Protein AF-A0A5M3Z2L0-F1 (afdb_monomer_lite)

Structure (mmCIF, N/CA/C/O backbone):
data_AF-A0A5M3Z2L0-F1
#
_entry.id   AF-A0A5M3Z2L0-F1
#
loop_
_atom_site.group_PDB
_atom_site.id
_atom_site.type_symbol
_atom_site.label_atom_id
_atom_site.label_alt_id
_atom_site.label_comp_id
_atom_site.label_asym_id
_atom_site.label_entity_id
_atom_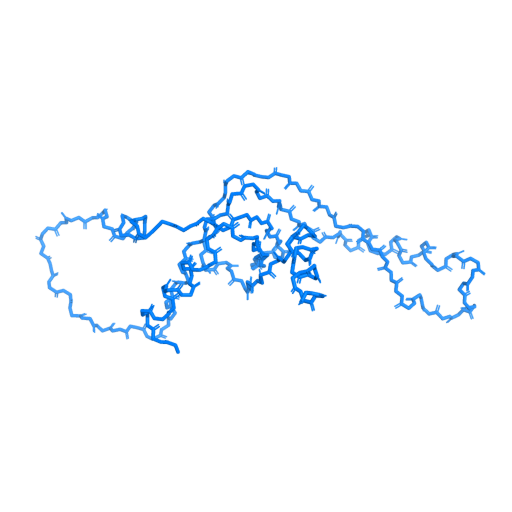site.label_seq_id
_atom_site.pdbx_PDB_ins_code
_atom_site.Cartn_x
_atom_site.Cartn_y
_atom_site.Cartn_z
_atom_site.occupancy
_atom_site.B_iso_or_equiv
_atom_site.auth_seq_id
_atom_site.auth_comp_id
_atom_site.auth_asym_id
_atom_site.auth_atom_id
_atom_site.pdbx_PDB_model_num
ATOM 1 N N . MET A 1 1 ? 3.404 -13.044 19.589 1.00 58.25 1 MET A N 1
ATOM 2 C CA . MET A 1 1 ? 2.678 -11.784 19.857 1.00 58.25 1 MET A CA 1
ATOM 3 C C . MET A 1 1 ? 1.257 -12.155 20.236 1.00 58.25 1 MET A C 1
ATOM 5 O O . MET A 1 1 ? 0.653 -12.922 19.496 1.00 58.25 1 MET A O 1
ATOM 9 N N . ASN A 1 2 ? 0.759 -11.728 21.397 1.00 80.00 2 ASN A N 1
ATOM 10 C CA . ASN A 1 2 ? -0.641 -11.993 21.754 1.00 80.00 2 ASN A CA 1
ATOM 11 C C . ASN A 1 2 ? -1.579 -10.997 21.039 1.00 80.00 2 ASN A C 1
ATOM 13 O O . ASN A 1 2 ? -1.118 -9.999 20.482 1.00 80.00 2 ASN A O 1
ATOM 17 N N . GLU A 1 3 ? -2.886 -11.270 21.022 1.00 71.88 3 GLU A N 1
ATOM 18 C CA . GLU A 1 3 ? -3.847 -10.456 20.261 1.00 71.88 3 GLU A CA 1
ATOM 19 C C . GLU A 1 3 ? -3.845 -8.982 20.695 1.00 71.88 3 GLU A C 1
ATOM 21 O O . GLU A 1 3 ? -3.840 -8.091 19.850 1.00 71.88 3 GLU A O 1
ATOM 26 N N . ASN A 1 4 ? -3.771 -8.712 21.999 1.00 75.56 4 ASN A N 1
ATOM 27 C CA . ASN A 1 4 ? -3.784 -7.347 22.526 1.00 75.56 4 ASN A CA 1
ATOM 28 C C . ASN A 1 4 ? -2.536 -6.554 22.115 1.00 75.56 4 ASN A C 1
ATOM 30 O O . ASN A 1 4 ? -2.653 -5.401 21.707 1.00 75.56 4 ASN A O 1
ATOM 34 N N . GLN A 1 5 ? -1.359 -7.182 22.154 1.00 79.88 5 GLN A N 1
ATOM 35 C CA . GLN A 1 5 ? -0.118 -6.586 21.656 1.00 79.88 5 GLN A CA 1
ATOM 36 C C . GLN A 1 5 ? -0.197 -6.322 20.150 1.00 79.88 5 GLN A C 1
ATOM 38 O O . GLN A 1 5 ? 0.231 -5.266 19.693 1.00 79.88 5 GLN A O 1
ATOM 43 N N . ALA A 1 6 ? -0.768 -7.249 19.376 1.00 73.12 6 ALA A N 1
ATOM 44 C CA . ALA A 1 6 ? -0.937 -7.073 17.936 1.00 73.12 6 ALA A CA 1
ATOM 45 C C . ALA A 1 6 ? -1.891 -5.913 17.610 1.00 73.12 6 ALA A C 1
ATOM 47 O O . ALA A 1 6 ? -1.621 -5.133 16.701 1.00 73.12 6 ALA A O 1
ATOM 48 N N . VAL A 1 7 ? -2.978 -5.756 18.371 1.00 78.38 7 VAL A N 1
ATOM 49 C CA . VAL A 1 7 ? -3.908 -4.626 18.220 1.00 78.38 7 VAL A CA 1
ATOM 50 C C . VAL A 1 7 ? -3.222 -3.303 18.545 1.00 78.38 7 VAL A C 1
ATOM 52 O O . VAL A 1 7 ? -3.321 -2.382 17.743 1.00 78.38 7 VAL A O 1
ATOM 55 N N . GLN A 1 8 ? -2.492 -3.216 19.659 1.00 82.25 8 GLN A N 1
ATOM 56 C CA . GLN A 1 8 ? -1.745 -2.005 20.025 1.00 82.25 8 GLN A CA 1
ATOM 57 C C . GLN A 1 8 ? -0.690 -1.640 18.976 1.00 82.25 8 GLN A C 1
ATOM 59 O O . GLN A 1 8 ? -0.517 -0.471 18.641 1.00 82.25 8 GLN A O 1
ATOM 64 N N . TYR A 1 9 ? -0.009 -2.644 18.426 1.00 84.44 9 TYR A N 1
ATOM 65 C CA . TYR A 1 9 ? 0.950 -2.436 17.349 1.00 84.44 9 TYR A CA 1
ATOM 66 C C . TYR A 1 9 ? 0.276 -1.930 16.071 1.00 84.44 9 TYR A C 1
ATOM 68 O O . TYR A 1 9 ? 0.745 -0.977 15.470 1.00 84.44 9 TYR A O 1
ATOM 76 N N . LEU A 1 10 ? -0.859 -2.501 15.665 1.00 80.62 10 LEU A N 1
ATOM 77 C CA . LEU A 1 10 ? -1.599 -1.986 14.510 1.00 80.62 10 LEU A CA 1
ATOM 78 C C . LEU A 1 10 ? -2.127 -0.566 14.761 1.00 80.62 10 LEU A C 1
ATOM 80 O O . LEU A 1 10 ? -2.087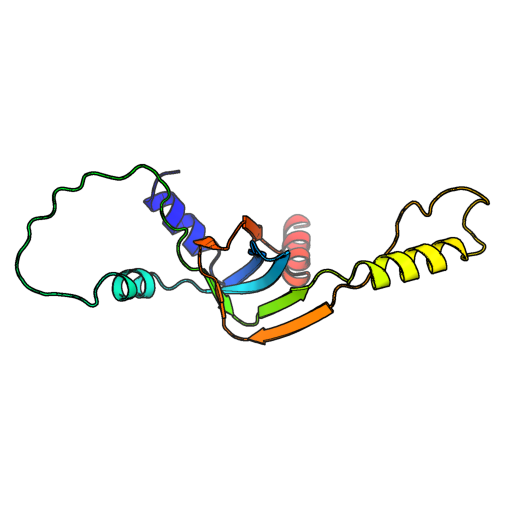 0.266 13.861 1.00 80.62 10 LEU A O 1
ATOM 84 N N . GLU A 1 11 ? -2.585 -0.261 15.976 1.00 82.88 11 GLU A N 1
ATOM 85 C CA . GLU A 1 11 ? -3.016 1.088 16.356 1.00 82.88 11 GLU A CA 1
ATOM 86 C C . GLU A 1 11 ? -1.867 2.109 16.243 1.00 82.88 11 GLU A C 1
ATOM 88 O O . GLU A 1 11 ? -2.105 3.226 15.785 1.00 82.88 11 GLU A O 1
ATOM 93 N N . SER A 1 12 ? -0.619 1.728 16.551 1.00 86.25 12 SER A N 1
ATOM 94 C CA . SER A 1 12 ? 0.542 2.623 16.404 1.00 86.25 12 SER A CA 1
ATOM 95 C C . SER A 1 12 ? 0.928 2.912 14.949 1.00 86.25 12 SER A C 1
ATOM 97 O O . SER A 1 12 ? 1.603 3.905 14.674 1.00 86.25 12 SER A O 1
ATOM 99 N N . LEU A 1 13 ? 0.475 2.080 14.006 1.00 87.69 13 LEU A N 1
ATOM 100 C CA . LEU A 1 13 ? 0.694 2.278 12.574 1.00 87.69 13 LEU A CA 1
ATOM 101 C C . LEU A 1 13 ? -0.359 3.191 11.929 1.00 87.69 13 LEU A C 1
ATOM 103 O O . LEU A 1 13 ? -0.232 3.522 10.751 1.00 87.69 13 LEU A O 1
ATOM 107 N N . ILE A 1 14 ? -1.418 3.590 12.644 1.00 88.44 14 ILE A N 1
ATOM 108 C CA . ILE A 1 14 ? -2.477 4.439 12.076 1.00 88.44 14 ILE A CA 1
ATOM 109 C C . ILE A 1 14 ? -1.887 5.772 11.607 1.00 88.44 14 ILE A C 1
ATOM 111 O O . ILE A 1 14 ? -1.137 6.431 12.320 1.00 88.44 14 ILE A O 1
ATOM 115 N N . GLY A 1 15 ? -2.248 6.177 10.388 1.00 86.56 15 GLY A N 1
ATOM 116 C CA . GLY A 1 15 ? -1.747 7.395 9.754 1.00 86.56 15 GLY A CA 1
ATOM 117 C C . GLY A 1 15 ? -0.371 7.247 9.103 1.00 86.56 15 GLY A C 1
ATOM 118 O O . GLY A 1 15 ? -0.009 8.111 8.307 1.00 86.56 15 GLY A O 1
ATOM 119 N N . GLN A 1 16 ? 0.357 6.158 9.369 1.00 90.19 16 GLN A N 1
ATOM 120 C CA . GLN A 1 16 ? 1.620 5.865 8.697 1.00 90.19 16 GLN A CA 1
ATOM 121 C C . GLN A 1 16 ? 1.395 5.390 7.266 1.00 90.19 16 GLN A C 1
ATOM 123 O O . GLN A 1 16 ? 0.350 4.821 6.946 1.00 90.19 16 GLN A O 1
ATOM 128 N N . THR A 1 17 ? 2.390 5.586 6.406 1.00 92.88 17 THR A N 1
ATOM 129 C CA . THR A 1 17 ? 2.347 5.050 5.043 1.00 92.88 17 THR A CA 1
ATOM 130 C C . THR A 1 17 ? 2.755 3.585 5.078 1.00 92.88 17 THR A C 1
ATOM 132 O O . THR A 1 17 ? 3.812 3.237 5.597 1.00 92.88 17 THR A O 1
ATOM 135 N N . LEU A 1 18 ? 1.910 2.710 4.541 1.00 93.31 18 LEU A N 1
ATOM 136 C CA . LEU A 1 18 ? 2.220 1.295 4.380 1.00 93.31 18 LEU A CA 1
ATOM 137 C C . LEU A 1 18 ? 2.356 0.953 2.907 1.00 93.31 18 LEU A C 1
ATOM 139 O O . LEU A 1 18 ? 1.581 1.425 2.074 1.00 93.31 18 LEU A O 1
ATOM 143 N N . ARG A 1 19 ? 3.296 0.054 2.633 1.00 94.75 19 ARG A N 1
ATOM 144 C CA . ARG A 1 19 ? 3.489 -0.619 1.358 1.00 94.75 19 ARG A CA 1
ATOM 145 C C . ARG A 1 19 ? 2.991 -2.053 1.479 1.00 94.75 19 ARG A C 1
ATOM 147 O O . ARG A 1 19 ? 3.524 -2.857 2.241 1.00 94.75 19 ARG A O 1
ATOM 154 N N . ILE A 1 20 ? 1.946 -2.373 0.730 1.00 93.38 20 ILE A N 1
ATOM 155 C CA . ILE A 1 20 ? 1.276 -3.672 0.749 1.00 93.38 20 ILE A CA 1
ATOM 156 C C . ILE A 1 20 ? 1.547 -4.386 -0.566 1.00 93.38 20 ILE A C 1
ATOM 158 O O . ILE A 1 20 ? 1.230 -3.857 -1.628 1.00 93.38 20 ILE A O 1
ATOM 162 N N . HIS A 1 21 ? 2.081 -5.601 -0.497 1.00 93.56 21 HIS A N 1
ATOM 163 C CA . HIS A 1 21 ? 2.185 -6.484 -1.653 1.00 93.56 21 HIS A CA 1
ATOM 164 C C . HIS A 1 21 ? 0.970 -7.405 -1.696 1.00 93.56 21 HIS A C 1
ATOM 166 O O . HIS A 1 21 ? 0.604 -8.016 -0.685 1.00 93.56 21 HIS A O 1
ATOM 172 N N . ALA A 1 22 ? 0.351 -7.495 -2.869 1.00 92.69 22 ALA A N 1
ATOM 173 C CA . ALA A 1 22 ? -0.779 -8.369 -3.122 1.00 92.69 22 ALA A CA 1
ATOM 174 C C . ALA A 1 22 ? -0.365 -9.644 -3.873 1.00 92.69 22 ALA A C 1
ATOM 176 O O . ALA A 1 22 ? 0.679 -9.708 -4.526 1.00 92.69 22 ALA A O 1
ATOM 177 N N . SER A 1 23 ? -1.213 -10.670 -3.806 1.00 90.81 23 SER A N 1
ATOM 178 C CA . SER A 1 23 ? -1.005 -11.963 -4.467 1.00 90.81 23 SER A CA 1
ATOM 179 C C . SER A 1 23 ? -1.012 -11.882 -5.996 1.00 90.81 23 SER A C 1
ATOM 181 O O . SER A 1 23 ? -0.463 -12.758 -6.652 1.00 90.81 23 SER A O 1
ATOM 183 N N . ASP A 1 24 ? -1.626 -10.846 -6.571 1.00 90.44 24 ASP A N 1
ATOM 184 C CA . ASP A 1 24 ? -1.695 -10.605 -8.016 1.00 90.44 24 ASP A CA 1
ATOM 185 C C . ASP A 1 24 ? -0.551 -9.718 -8.539 1.00 90.44 24 ASP A C 1
ATOM 187 O O . ASP A 1 24 ? -0.666 -9.139 -9.617 1.00 90.44 24 ASP A O 1
ATOM 191 N N . THR A 1 25 ? 0.551 -9.614 -7.786 1.00 87.69 25 THR A N 1
ATOM 192 C CA . THR A 1 25 ? 1.756 -8.801 -8.061 1.00 87.69 25 THR A CA 1
ATOM 193 C C . THR A 1 25 ? 1.592 -7.286 -7.915 1.00 87.69 25 THR A C 1
ATOM 195 O O . THR A 1 25 ? 2.569 -6.553 -8.078 1.00 87.69 25 THR A O 1
ATOM 198 N N . ARG A 1 26 ? 0.401 -6.785 -7.566 1.00 92.62 26 ARG A N 1
ATOM 199 C CA . ARG A 1 26 ? 0.209 -5.350 -7.316 1.00 92.62 26 ARG A CA 1
ATOM 200 C C . ARG A 1 26 ? 0.857 -4.923 -6.008 1.00 92.62 26 ARG A C 1
ATOM 202 O O . ARG A 1 26 ? 0.897 -5.679 -5.035 1.00 92.62 26 ARG A O 1
ATOM 209 N N . ILE A 1 27 ? 1.310 -3.674 -5.980 1.00 94.81 27 ILE A N 1
ATOM 210 C CA . ILE A 1 27 ? 1.790 -3.016 -4.767 1.00 94.81 27 ILE A CA 1
ATOM 211 C C . ILE A 1 27 ? 0.889 -1.815 -4.488 1.00 94.81 27 ILE A C 1
ATOM 213 O O . ILE A 1 27 ? 0.631 -1.010 -5.380 1.00 94.81 27 ILE A O 1
ATOM 217 N N . PHE A 1 28 ? 0.413 -1.691 -3.256 1.00 95.56 28 PHE A N 1
ATOM 218 C CA . PHE A 1 28 ? -0.390 -0.560 -2.805 1.00 95.56 28 PHE A CA 1
ATOM 219 C C . PHE A 1 28 ? 0.391 0.237 -1.774 1.00 95.56 28 PHE A C 1
ATOM 221 O O . PHE A 1 28 ? 0.783 -0.317 -0.750 1.00 95.56 28 PHE A O 1
ATOM 228 N N . VAL A 1 29 ? 0.597 1.525 -2.031 1.00 95.00 29 VAL A N 1
ATOM 229 C CA . VAL A 1 29 ? 1.256 2.439 -1.090 1.00 95.00 29 VAL A CA 1
ATOM 230 C C . VAL A 1 29 ? 0.258 3.498 -0.667 1.00 95.00 29 VAL A C 1
ATOM 232 O O . VAL A 1 29 ? -0.286 4.201 -1.518 1.00 95.00 29 VAL A O 1
ATOM 235 N N . GLY A 1 30 ? -0.020 3.603 0.629 1.00 94.25 30 GLY A N 1
ATOM 236 C CA . GLY A 1 30 ? -0.990 4.568 1.139 1.00 94.25 30 GLY A CA 1
ATOM 237 C C . GLY A 1 30 ? -1.045 4.633 2.658 1.00 94.25 30 GLY A C 1
ATOM 238 O O . GLY A 1 30 ? -0.424 3.840 3.362 1.00 94.25 30 GLY A O 1
ATOM 239 N N . ASN A 1 31 ? -1.820 5.584 3.169 1.00 93.25 31 ASN A N 1
ATOM 240 C CA . ASN A 1 31 ? -1.890 5.874 4.596 1.00 93.25 31 ASN A CA 1
ATOM 241 C C . ASN A 1 31 ? -2.778 4.841 5.283 1.00 93.25 31 ASN A C 1
ATOM 243 O O . ASN A 1 31 ? -3.960 4.720 4.945 1.00 93.25 31 ASN A O 1
ATOM 247 N N . PHE A 1 32 ? -2.244 4.139 6.274 1.00 91.81 32 PHE A N 1
ATOM 248 C CA . PHE A 1 32 ? -2.989 3.140 7.014 1.00 91.81 32 PHE A CA 1
ATOM 249 C C . PHE A 1 32 ? -4.137 3.771 7.785 1.00 91.81 32 PHE A C 1
ATOM 251 O O . PHE A 1 32 ? -3.965 4.672 8.612 1.00 91.81 32 PHE A O 1
ATOM 258 N N . LYS A 1 33 ? -5.333 3.262 7.510 1.00 86.19 33 LYS A N 1
ATOM 259 C CA . LYS A 1 33 ? -6.549 3.575 8.238 1.00 86.19 33 LYS A CA 1
ATOM 260 C C . LYS A 1 33 ? -7.067 2.272 8.829 1.00 86.19 33 LYS A C 1
ATOM 262 O O . LYS A 1 33 ? -7.278 1.286 8.132 1.00 86.19 33 LYS A O 1
ATOM 267 N N . TRP A 1 34 ? -7.295 2.265 10.131 1.00 72.81 34 TRP A N 1
ATOM 268 C CA . TRP A 1 34 ? -7.899 1.133 10.815 1.00 72.81 34 TRP A CA 1
ATOM 269 C C . TRP A 1 34 ? -9.041 1.635 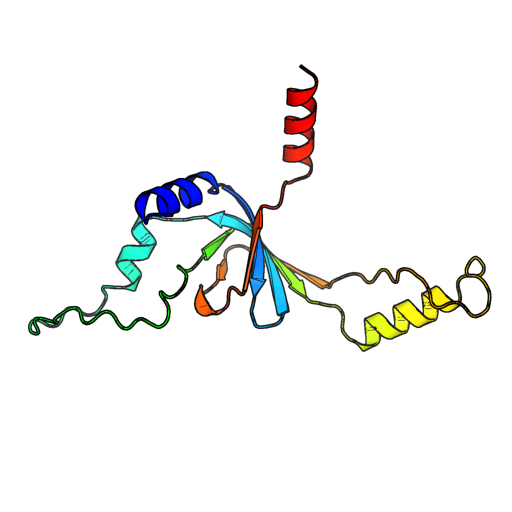11.684 1.00 72.81 34 TRP A C 1
ATOM 271 O O . TRP A 1 34 ? -8.872 2.581 12.448 1.00 72.81 34 TRP A O 1
ATOM 281 N N . ASN A 1 35 ? -10.210 1.004 11.567 1.00 59.38 35 ASN A N 1
ATOM 282 C CA . ASN A 1 35 ? -11.316 1.241 12.485 1.00 59.38 35 ASN A CA 1
ATOM 283 C C . ASN A 1 35 ? -11.618 -0.052 13.246 1.00 59.38 35 ASN A C 1
ATOM 285 O O . ASN A 1 35 ? -12.139 -1.020 12.688 1.00 59.38 35 ASN A O 1
ATOM 289 N N . LYS A 1 36 ? -11.345 -0.032 14.553 1.00 54.66 36 LYS A N 1
ATOM 290 C CA . LYS A 1 36 ? -11.649 -1.117 15.493 1.00 54.66 36 LYS A CA 1
ATOM 291 C C . LYS A 1 36 ? -13.122 -1.549 15.431 1.00 54.66 36 LYS A C 1
ATOM 293 O O . LYS A 1 36 ? -13.403 -2.741 15.533 1.00 54.66 36 LYS A O 1
ATOM 298 N N . ALA A 1 37 ? -14.046 -0.617 15.177 1.00 45.50 37 ALA A N 1
ATOM 299 C CA . ALA A 1 37 ? -15.479 -0.888 15.053 1.00 45.50 37 ALA A CA 1
ATOM 300 C C . ALA A 1 37 ? -15.865 -1.574 13.731 1.00 45.50 37 ALA A C 1
ATOM 302 O O . ALA A 1 37 ? -16.766 -2.412 13.720 1.00 45.50 37 ALA A O 1
ATOM 303 N N . ALA A 1 38 ? -15.164 -1.286 12.626 1.00 46.69 38 ALA A N 1
ATOM 304 C CA . ALA A 1 38 ? -15.491 -1.855 11.315 1.00 46.69 38 ALA A CA 1
ATOM 305 C C . ALA A 1 38 ? -15.306 -3.381 11.281 1.00 46.69 38 ALA A C 1
ATOM 307 O O . ALA A 1 38 ? -16.063 -4.079 10.615 1.00 46.69 38 ALA A O 1
ATOM 308 N N . THR A 1 39 ? -14.373 -3.912 12.074 1.00 47.44 39 THR A N 1
ATOM 309 C CA . THR A 1 39 ? -14.087 -5.355 12.173 1.00 47.44 39 THR A CA 1
ATOM 310 C C . THR A 1 39 ? -15.234 -6.161 12.791 1.00 47.44 39 THR A C 1
ATOM 312 O O . THR A 1 39 ? -15.359 -7.351 12.519 1.00 47.44 39 THR A O 1
ATOM 315 N N . ARG A 1 40 ? -16.098 -5.536 13.606 1.00 44.50 40 ARG A N 1
ATOM 316 C CA . ARG A 1 40 ? -17.215 -6.228 14.277 1.00 44.50 40 ARG A CA 1
ATOM 317 C C . ARG A 1 40 ? -18.472 -6.309 13.407 1.00 44.50 40 ARG A C 1
ATOM 319 O O . ARG A 1 40 ? -19.265 -7.239 13.546 1.00 44.50 40 ARG A O 1
ATOM 326 N N . THR A 1 41 ? -18.638 -5.363 12.485 1.00 40.19 41 THR A N 1
ATOM 327 C CA . THR A 1 41 ? -19.853 -5.242 11.666 1.00 40.19 41 THR A CA 1
ATOM 328 C C . THR A 1 41 ? -19.861 -6.203 10.476 1.00 40.19 41 THR A C 1
ATOM 330 O O . THR A 1 41 ? -20.918 -6.709 10.114 1.00 40.19 41 THR A O 1
ATOM 333 N N . ILE A 1 42 ? -18.698 -6.537 9.901 1.00 47.59 42 ILE A N 1
ATOM 334 C CA . ILE A 1 42 ? -18.628 -7.441 8.730 1.00 47.59 42 ILE A CA 1
ATOM 335 C C . ILE A 1 42 ? -18.798 -8.926 9.102 1.00 47.59 42 ILE A C 1
ATOM 337 O O . ILE A 1 42 ? -18.969 -9.760 8.222 1.00 47.59 42 ILE A O 1
ATOM 341 N N . SER A 1 43 ? -18.781 -9.260 10.398 1.00 44.03 43 SER A N 1
ATOM 342 C CA . SER A 1 43 ? -18.975 -10.626 10.910 1.00 44.03 43 SER A CA 1
ATOM 343 C C . SER A 1 43 ? -20.377 -10.876 11.489 1.00 44.03 43 SER A C 1
ATOM 345 O O . SER A 1 43 ? -20.611 -11.944 12.047 1.00 44.03 43 SER A O 1
ATOM 347 N N . SER A 1 44 ? -21.306 -9.913 11.427 1.00 38.66 44 SER A N 1
ATOM 348 C CA . SER A 1 44 ? -22.571 -9.988 12.181 1.00 38.66 44 SER A CA 1
ATOM 349 C C . SER A 1 44 ? -23.809 -9.515 11.412 1.00 38.66 44 SER A C 1
ATOM 351 O O . SER A 1 44 ? -24.697 -8.876 11.975 1.00 38.66 44 SER A O 1
ATOM 353 N N . LYS A 1 45 ? -23.919 -9.872 10.128 1.00 41.19 45 LYS A N 1
ATOM 354 C CA . LYS A 1 45 ? -25.181 -9.740 9.381 1.00 41.19 45 LYS A CA 1
ATOM 355 C C . LYS A 1 45 ? -25.757 -11.094 8.967 1.00 41.19 45 LYS A C 1
ATOM 357 O O . LYS A 1 45 ? -26.058 -11.304 7.807 1.00 41.19 45 LYS A O 1
ATOM 362 N N . GLU A 1 46 ? -25.953 -11.976 9.941 1.00 42.28 46 GLU A N 1
ATOM 363 C CA . GLU A 1 46 ? -27.036 -12.961 9.907 1.00 42.28 46 GLU A CA 1
ATOM 364 C C . GLU A 1 46 ? -27.320 -13.395 11.348 1.00 42.28 46 GLU A C 1
ATOM 366 O O . GLU A 1 46 ? -26.497 -14.030 12.002 1.00 42.28 46 GLU A O 1
ATOM 371 N N . LYS A 1 47 ? -28.453 -12.953 11.898 1.00 36.41 47 LYS A N 1
ATOM 372 C CA . LYS A 1 47 ? -28.919 -13.372 13.220 1.00 36.41 47 LYS A CA 1
ATOM 373 C C . LYS A 1 47 ? -30.265 -14.059 13.036 1.00 36.41 47 LYS A C 1
ATOM 375 O O . LYS A 1 47 ? -31.308 -13.443 13.222 1.00 36.41 47 LYS A O 1
ATOM 380 N N . THR A 1 48 ? -30.214 -15.336 12.675 1.00 32.47 48 THR A N 1
ATOM 381 C CA . THR A 1 48 ? -31.342 -16.268 12.798 1.00 32.47 48 THR A CA 1
ATOM 382 C C . THR A 1 48 ? -31.175 -17.014 14.130 1.00 32.47 48 THR A C 1
ATOM 384 O O . THR A 1 48 ? -30.071 -17.477 14.429 1.00 32.47 48 THR A O 1
ATOM 387 N N . PRO A 1 49 ? -32.200 -17.095 14.999 1.00 44.16 49 PRO A N 1
ATOM 388 C CA . PRO A 1 49 ? -32.023 -17.600 16.353 1.00 44.16 49 PRO A CA 1
ATOM 389 C C . PRO A 1 49 ? -32.161 -19.125 16.388 1.00 44.16 49 PRO A C 1
ATOM 391 O O . PRO A 1 49 ? -33.270 -19.642 16.330 1.00 44.16 49 PRO A O 1
ATOM 394 N N . ARG A 1 50 ? -31.025 -19.820 16.505 1.00 40.00 50 ARG A N 1
ATOM 395 C CA . ARG A 1 50 ? -30.793 -21.133 17.149 1.00 40.00 50 ARG A CA 1
ATOM 396 C C . ARG A 1 50 ? -29.685 -21.847 16.389 1.00 40.00 50 ARG A C 1
ATOM 398 O O . ARG A 1 50 ? -29.944 -22.457 15.362 1.00 40.00 50 ARG A O 1
ATOM 405 N N . GLN A 1 51 ? -28.481 -21.814 16.939 1.00 33.94 51 GLN A N 1
ATOM 406 C CA . GLN A 1 51 ? -27.636 -22.996 17.085 1.00 33.94 51 GLN A CA 1
ATOM 407 C C . GLN A 1 51 ? -26.431 -22.596 17.929 1.00 33.94 51 GLN A C 1
ATOM 409 O O . GLN A 1 51 ? -25.763 -21.599 17.680 1.00 33.94 51 GLN A O 1
ATOM 414 N N . GLN A 1 52 ? -26.235 -23.349 18.998 1.00 32.88 52 GLN A N 1
ATOM 415 C CA . GLN A 1 52 ? -25.104 -23.260 19.896 1.00 32.88 52 GLN A CA 1
ATOM 416 C C . GLN A 1 52 ? -23.926 -23.894 19.147 1.00 32.88 52 GLN A C 1
ATOM 418 O O . GLN A 1 52 ? -23.831 -25.113 19.084 1.00 32.88 52 GLN A O 1
ATOM 423 N N . TYR A 1 53 ? -23.105 -23.086 18.473 1.00 34.47 53 TYR A N 1
ATOM 424 C CA . TYR A 1 53 ? -21.931 -23.595 17.763 1.00 34.47 53 TYR A CA 1
ATOM 425 C C . TYR A 1 53 ? -20.742 -23.675 18.718 1.00 34.47 53 TYR A C 1
ATOM 427 O O . TYR A 1 53 ? -20.187 -22.677 19.177 1.00 34.47 53 TYR A O 1
ATOM 435 N N . GLU A 1 54 ? -20.399 -24.918 19.014 1.00 31.58 54 GLU A N 1
ATOM 436 C CA . GLU A 1 54 ? -19.164 -25.374 19.624 1.00 31.58 54 GLU A CA 1
ATOM 437 C C . GLU A 1 54 ? -17.969 -24.885 18.786 1.00 31.58 54 GLU A C 1
ATOM 439 O O . GLU A 1 54 ? -17.886 -25.117 17.577 1.00 31.58 54 GLU A O 1
ATOM 444 N N . THR A 1 55 ? -17.048 -24.150 19.412 1.00 38.34 55 THR A N 1
ATOM 445 C CA . THR A 1 55 ? -15.845 -23.623 18.756 1.00 38.34 55 THR A CA 1
ATOM 446 C C . THR A 1 55 ? -14.836 -24.752 18.553 1.00 38.34 55 THR A C 1
ATOM 448 O O . THR A 1 55 ? -13.904 -24.917 19.337 1.00 38.34 55 THR A O 1
ATOM 451 N N . THR A 1 56 ? -14.974 -25.522 17.476 1.00 33.88 56 THR A N 1
ATOM 452 C CA . THR A 1 56 ? -13.855 -26.314 16.952 1.00 33.88 56 THR A CA 1
ATOM 453 C C . THR A 1 56 ? -13.030 -25.407 16.044 1.00 33.88 56 THR A C 1
ATOM 455 O O . THR A 1 56 ? -13.328 -25.223 14.865 1.00 33.88 56 THR A O 1
ATOM 458 N N . ALA A 1 57 ? -12.014 -24.765 16.624 1.00 41.00 57 ALA A N 1
ATOM 459 C CA . ALA A 1 57 ? -11.069 -23.927 15.900 1.00 41.00 57 ALA A CA 1
ATOM 460 C C . ALA A 1 57 ? -10.392 -24.742 14.786 1.00 41.00 57 ALA A C 1
ATOM 462 O O . ALA A 1 57 ? -9.574 -25.621 15.047 1.00 41.00 57 ALA A O 1
ATOM 463 N N . ASN A 1 58 ? -10.746 -24.450 13.534 1.00 39.50 58 ASN A N 1
ATOM 464 C CA . ASN A 1 58 ? -10.082 -25.008 12.366 1.00 39.50 58 ASN A CA 1
ATOM 465 C C . ASN A 1 58 ? -8.709 -24.318 12.214 1.00 39.50 58 ASN A C 1
ATOM 467 O O . ASN A 1 58 ? -8.664 -23.100 12.029 1.00 39.50 58 ASN A O 1
ATOM 471 N N . PRO A 1 59 ? -7.580 -25.042 12.297 1.00 36.28 59 PRO A N 1
ATOM 472 C CA . PRO A 1 59 ? -6.243 -24.447 12.383 1.00 36.28 59 PRO A CA 1
ATOM 473 C C . PRO A 1 59 ? -5.721 -23.840 11.064 1.00 36.28 59 PRO A C 1
ATOM 475 O O . PRO A 1 59 ? -4.597 -23.344 11.014 1.00 36.28 59 PRO A O 1
ATOM 478 N N . ARG A 1 60 ? -6.518 -23.826 9.984 1.00 39.09 60 ARG A N 1
ATOM 479 C CA . ARG A 1 60 ? -6.173 -23.164 8.717 1.00 39.09 60 ARG A CA 1
ATOM 480 C C . ARG A 1 60 ? -6.696 -21.733 8.636 1.00 39.09 60 ARG A C 1
ATOM 482 O O . ARG A 1 60 ? -7.669 -21.450 7.954 1.00 39.09 60 ARG A O 1
ATOM 489 N N . LEU A 1 61 ? -5.887 -20.818 9.153 1.00 45.09 61 LEU A N 1
ATOM 490 C CA . LEU A 1 61 ? -5.768 -19.485 8.566 1.00 45.09 61 LEU A CA 1
ATOM 491 C C . LEU A 1 61 ? -6.910 -18.532 8.939 1.00 45.09 61 LEU A C 1
ATOM 493 O O . LEU A 1 61 ? -7.829 -18.240 8.176 1.00 45.09 61 LEU A O 1
ATOM 497 N N . ILE A 1 62 ? -6.758 -17.980 10.138 1.00 38.88 62 ILE A N 1
ATOM 498 C CA . ILE A 1 62 ? -7.082 -16.596 10.482 1.00 38.88 62 ILE A CA 1
ATOM 499 C C . ILE A 1 62 ? -6.957 -15.748 9.205 1.00 38.88 62 ILE A C 1
ATOM 501 O O . ILE A 1 62 ? -5.846 -15.430 8.780 1.00 38.88 62 ILE A O 1
ATOM 505 N N . LYS A 1 63 ? -8.083 -15.437 8.545 1.00 48.44 63 LYS A N 1
ATOM 506 C CA . LYS A 1 63 ? -8.112 -14.441 7.471 1.00 48.44 63 LYS A CA 1
ATOM 507 C C . LYS A 1 63 ? -7.400 -13.221 8.033 1.00 48.44 63 LYS A C 1
ATOM 509 O O . LYS A 1 63 ? -7.857 -12.672 9.040 1.00 48.44 63 LYS A O 1
ATOM 514 N N . ALA A 1 64 ? -6.279 -12.823 7.434 1.00 57.09 64 ALA A N 1
ATOM 515 C CA . ALA A 1 64 ? -5.678 -11.547 7.777 1.00 57.09 64 ALA A CA 1
ATOM 516 C C . ALA A 1 64 ? -6.793 -10.488 7.730 1.00 57.09 64 ALA A C 1
ATOM 518 O O . ALA A 1 64 ? -7.682 -10.531 6.870 1.00 57.09 64 ALA A O 1
ATOM 519 N N . ARG A 1 65 ? -6.829 -9.613 8.735 1.00 75.31 65 ARG A N 1
ATOM 520 C CA . ARG A 1 65 ? -7.860 -8.577 8.809 1.00 75.31 65 ARG A CA 1
ATOM 521 C C . ARG A 1 65 ? -7.745 -7.709 7.555 1.00 75.31 65 ARG A C 1
ATOM 523 O O . ARG A 1 65 ? -6.640 -7.435 7.093 1.00 75.31 65 ARG A O 1
ATOM 530 N N . ASN A 1 66 ? -8.883 -7.307 6.993 1.00 85.81 66 ASN A N 1
ATOM 531 C CA . ASN A 1 66 ? -8.884 -6.393 5.854 1.00 85.81 66 ASN A CA 1
ATOM 532 C C . ASN A 1 66 ? -8.182 -5.092 6.255 1.00 85.81 66 ASN A C 1
ATOM 534 O O . ASN A 1 66 ? -8.410 -4.579 7.352 1.00 85.81 66 ASN A O 1
ATOM 538 N N . ILE A 1 67 ? -7.353 -4.565 5.362 1.00 87.69 67 ILE A N 1
ATOM 539 C CA . ILE A 1 67 ? -6.619 -3.319 5.580 1.00 87.69 67 ILE A CA 1
ATOM 540 C C . ILE A 1 67 ? -7.282 -2.213 4.778 1.00 87.69 67 ILE A C 1
ATOM 542 O O . ILE A 1 67 ? -7.649 -2.421 3.625 1.00 87.69 67 ILE A O 1
ATOM 546 N N . ILE A 1 68 ? -7.428 -1.037 5.384 1.00 90.88 68 ILE A N 1
ATOM 547 C CA . ILE A 1 68 ? -7.912 0.150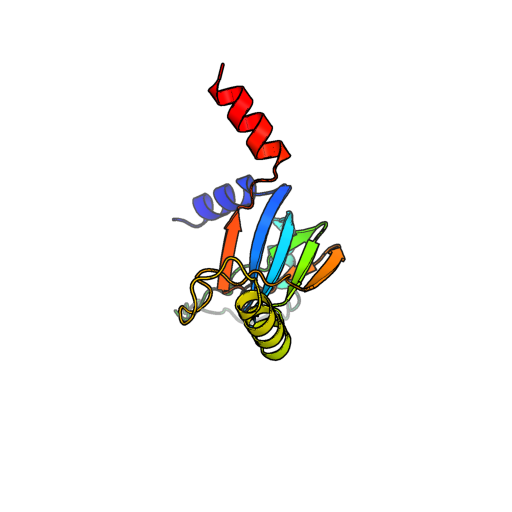 4.688 1.00 90.88 68 ILE A CA 1
ATOM 548 C C . ILE A 1 68 ? -6.723 1.085 4.496 1.00 90.88 68 ILE A C 1
ATOM 550 O O . ILE A 1 68 ? -6.025 1.415 5.454 1.00 90.88 68 ILE A O 1
ATOM 554 N N . LEU A 1 69 ? -6.495 1.517 3.260 1.00 92.75 69 LEU A N 1
ATOM 555 C CA . LEU A 1 69 ? -5.502 2.534 2.936 1.00 92.75 69 LEU A CA 1
ATOM 556 C C . LEU A 1 69 ? -6.208 3.762 2.365 1.00 92.75 69 LEU A C 1
ATOM 558 O O . LEU A 1 69 ? -7.108 3.644 1.536 1.00 92.75 69 LEU A O 1
ATOM 562 N N . GLY A 1 70 ? -5.827 4.947 2.832 1.00 91.38 70 GLY A N 1
ATOM 563 C CA . GLY A 1 70 ? -6.218 6.225 2.242 1.00 91.38 70 GLY A CA 1
ATOM 564 C C . GLY A 1 70 ? -5.120 6.788 1.345 1.00 91.38 70 GLY A C 1
ATOM 565 O O . GLY A 1 70 ? -3.959 6.413 1.485 1.00 91.38 70 GLY A O 1
ATOM 566 N N . SER A 1 71 ? -5.483 7.709 0.450 1.00 94.25 71 SER A N 1
ATOM 567 C CA . SER A 1 71 ? -4.541 8.394 -0.450 1.00 94.25 71 SER A CA 1
ATOM 568 C C . SER A 1 71 ? -3.591 7.427 -1.171 1.00 94.25 71 SER A C 1
ATOM 570 O O . SER A 1 71 ? -2.385 7.641 -1.217 1.00 94.25 71 SER A O 1
ATOM 572 N N . THR A 1 72 ? -4.135 6.316 -1.664 1.00 95.19 72 THR A N 1
ATOM 573 C CA . THR A 1 72 ? -3.350 5.165 -2.109 1.00 95.19 72 THR A CA 1
ATOM 574 C C . THR A 1 72 ? -2.967 5.258 -3.577 1.00 95.19 72 THR A C 1
ATOM 576 O O . THR A 1 72 ? -3.773 5.670 -4.416 1.00 95.19 72 THR A O 1
ATOM 579 N N . TYR A 1 73 ? -1.756 4.804 -3.882 1.00 96.31 73 TYR A N 1
ATOM 580 C CA . TYR A 1 73 ? -1.271 4.537 -5.228 1.00 96.31 73 TYR A CA 1
ATOM 581 C C . TYR A 1 73 ? -1.155 3.029 -5.459 1.00 96.31 73 TYR A C 1
ATOM 583 O O . TYR A 1 73 ? -0.631 2.296 -4.622 1.00 96.31 73 TYR A O 1
ATOM 591 N N . GLU A 1 74 ? -1.646 2.572 -6.608 1.00 94.94 74 GLU A N 1
ATOM 592 C CA . GLU A 1 74 ? -1.405 1.235 -7.148 1.00 94.94 74 GLU A CA 1
ATOM 593 C C . GLU A 1 74 ? -0.151 1.281 -8.018 1.00 94.94 74 GLU A C 1
ATOM 595 O O . GLU A 1 74 ? -0.092 2.084 -8.947 1.00 94.94 74 GLU A O 1
ATOM 600 N N . TYR A 1 75 ? 0.811 0.401 -7.762 1.00 94.81 75 TYR A N 1
ATOM 601 C CA . TYR A 1 75 ? 1.979 0.183 -8.606 1.00 94.81 75 TYR A CA 1
ATOM 602 C C . TYR A 1 75 ? 1.893 -1.192 -9.257 1.00 94.81 75 TYR A C 1
ATOM 604 O O . TYR A 1 75 ? 1.600 -2.199 -8.602 1.00 94.81 75 TYR A O 1
ATOM 612 N N . ARG A 1 76 ? 2.176 -1.228 -10.557 1.00 91.69 76 ARG A N 1
ATOM 613 C CA . ARG A 1 76 ? 2.247 -2.448 -11.358 1.00 91.69 76 ARG A CA 1
ATOM 614 C C . ARG A 1 76 ? 3.656 -2.645 -11.875 1.00 91.69 76 ARG A C 1
ATOM 616 O O . ARG A 1 76 ? 4.304 -1.687 -12.304 1.00 91.69 76 ARG A O 1
ATOM 623 N N . TYR A 1 77 ? 4.106 -3.894 -11.839 1.00 88.88 77 TYR A N 1
ATOM 624 C CA . TYR A 1 77 ? 5.364 -4.265 -12.467 1.00 88.88 77 TYR A CA 1
ATOM 625 C C . TYR A 1 77 ? 5.329 -3.926 -13.962 1.00 88.88 77 TYR A C 1
ATOM 627 O O . TYR A 1 77 ? 4.287 -4.113 -14.602 1.00 88.88 77 TYR A O 1
ATOM 635 N N . PRO A 1 78 ? 6.444 -3.416 -14.515 1.00 86.69 78 PRO A N 1
ATOM 636 C CA . PRO A 1 78 ? 6.568 -3.227 -15.950 1.00 86.69 78 PRO A CA 1
ATOM 637 C C . PRO A 1 78 ? 6.366 -4.564 -16.662 1.00 86.69 78 PRO A C 1
ATOM 639 O O . PRO A 1 78 ? 6.682 -5.633 -16.131 1.00 86.69 78 PRO A O 1
ATOM 642 N N . THR A 1 79 ? 5.825 -4.513 -17.875 1.00 86.38 79 THR A N 1
ATOM 643 C CA . THR A 1 79 ? 5.659 -5.725 -18.675 1.00 86.38 79 THR A CA 1
ATOM 644 C C . THR A 1 79 ? 7.030 -6.329 -19.006 1.00 86.38 79 THR A C 1
ATOM 646 O O . THR A 1 79 ? 8.014 -5.596 -19.133 1.00 86.38 79 THR A O 1
ATOM 649 N N . PRO A 1 80 ? 7.123 -7.653 -19.229 1.00 86.06 80 PRO A N 1
ATOM 650 C CA . PRO A 1 80 ? 8.378 -8.279 -19.643 1.00 86.06 80 PRO A CA 1
ATOM 651 C C . PRO A 1 80 ? 8.978 -7.677 -20.923 1.00 86.06 80 PRO A C 1
ATOM 653 O O . PRO A 1 80 ? 10.189 -7.715 -21.110 1.00 86.06 80 PRO A O 1
ATOM 656 N N . SER A 1 81 ? 8.153 -7.114 -21.815 1.00 86.31 81 SER A N 1
ATOM 657 C CA . SER A 1 81 ? 8.639 -6.364 -22.980 1.00 86.31 81 SER A CA 1
ATOM 658 C C . SER A 1 81 ? 9.353 -5.078 -22.568 1.00 86.31 81 SER A C 1
ATOM 660 O O . SER A 1 81 ? 10.505 -4.912 -22.938 1.00 86.31 81 SER A O 1
ATOM 662 N N . ALA A 1 82 ? 8.739 -4.250 -21.717 1.00 86.19 82 ALA A N 1
ATOM 663 C CA . ALA A 1 82 ? 9.331 -2.995 -21.257 1.00 86.19 82 ALA A CA 1
ATOM 664 C C . ALA A 1 82 ? 10.659 -3.211 -20.512 1.00 86.19 82 ALA A C 1
ATOM 666 O O . ALA A 1 82 ? 11.580 -2.412 -20.643 1.00 86.19 82 ALA A O 1
ATOM 667 N N . VAL A 1 83 ? 10.781 -4.316 -19.767 1.00 87.06 83 VAL A N 1
ATOM 668 C CA . VAL A 1 83 ? 12.047 -4.695 -19.120 1.00 87.06 83 VAL A CA 1
ATOM 669 C C . VAL A 1 83 ? 13.115 -5.081 -20.149 1.00 87.06 83 VAL A C 1
ATOM 671 O O . VAL A 1 83 ? 14.271 -4.699 -19.991 1.00 87.06 83 VAL A O 1
ATOM 674 N N . ARG A 1 84 ? 12.748 -5.816 -21.209 1.00 85.69 84 ARG A N 1
ATOM 675 C CA . ARG A 1 84 ? 13.681 -6.196 -22.285 1.00 85.69 84 ARG A CA 1
ATOM 676 C C . ARG A 1 84 ? 14.134 -4.997 -23.108 1.00 85.69 84 ARG A C 1
ATOM 678 O O . ARG A 1 84 ? 15.321 -4.906 -23.395 1.00 85.69 84 ARG A O 1
ATOM 685 N N . ASP A 1 85 ? 13.219 -4.094 -23.443 1.00 85.81 85 ASP A N 1
ATOM 686 C CA . ASP A 1 85 ? 13.531 -2.884 -24.206 1.00 85.81 85 ASP A CA 1
ATOM 687 C C . ASP A 1 85 ? 14.505 -2.001 -23.409 1.00 85.81 85 ASP A C 1
ATOM 689 O O . ASP A 1 85 ? 15.565 -1.639 -23.913 1.00 85.81 85 ASP A O 1
ATOM 693 N N . ALA A 1 86 ? 14.234 -1.790 -22.114 1.00 84.50 86 ALA A N 1
ATOM 694 C CA . ALA A 1 86 ? 15.138 -1.066 -21.219 1.00 84.50 86 ALA A CA 1
ATOM 695 C C . ALA A 1 86 ? 16.511 -1.748 -21.065 1.00 84.50 86 ALA A C 1
ATOM 697 O O . ALA A 1 86 ? 17.535 -1.071 -21.013 1.00 84.50 86 ALA A O 1
ATOM 698 N N . ALA A 1 87 ? 16.558 -3.084 -21.015 1.00 83.81 87 ALA A N 1
ATOM 699 C CA . ALA A 1 87 ? 17.819 -3.824 -20.961 1.00 83.81 87 ALA A CA 1
ATOM 700 C C . ALA A 1 87 ? 18.619 -3.715 -22.272 1.00 83.81 87 ALA A C 1
ATOM 702 O O . ALA A 1 87 ? 19.845 -3.621 -22.236 1.00 83.81 87 ALA A O 1
ATOM 703 N N . ALA A 1 88 ? 17.937 -3.715 -23.421 1.00 83.88 88 ALA A N 1
ATOM 704 C CA . ALA A 1 88 ? 18.559 -3.545 -24.730 1.00 83.88 88 ALA A CA 1
ATOM 705 C C . ALA A 1 88 ? 19.085 -2.120 -24.936 1.00 83.88 88 ALA A C 1
ATOM 707 O O . ALA A 1 88 ? 20.124 -1.948 -25.570 1.00 83.88 88 ALA A O 1
ATOM 708 N N . ASP A 1 89 ? 18.400 -1.111 -24.400 1.00 79.94 89 ASP A N 1
ATOM 709 C CA . ASP A 1 89 ? 18.862 0.275 -24.450 1.00 79.94 89 ASP A CA 1
ATOM 710 C C . ASP A 1 89 ? 20.034 0.521 -23.490 1.00 79.94 89 ASP A C 1
ATOM 712 O O . ASP A 1 89 ? 21.029 1.104 -23.909 1.00 79.94 89 ASP A O 1
ATOM 716 N N . ALA A 1 90 ? 20.008 -0.040 -22.275 1.00 77.00 90 ALA A N 1
ATOM 717 C CA . ALA A 1 90 ? 21.152 0.005 -21.354 1.00 77.00 90 ALA A CA 1
ATOM 718 C C . ALA A 1 90 ? 22.410 -0.691 -21.921 1.00 77.00 90 ALA A C 1
ATOM 720 O O . ALA A 1 90 ? 23.536 -0.319 -21.604 1.00 77.00 90 ALA A O 1
ATOM 721 N N . ALA A 1 91 ? 22.238 -1.695 -22.787 1.00 71.50 91 ALA A N 1
ATOM 722 C CA . ALA A 1 91 ? 23.347 -2.355 -23.481 1.00 71.50 91 ALA A CA 1
ATOM 723 C C . ALA A 1 91 ? 23.945 -1.519 -24.633 1.00 71.50 91 ALA A C 1
ATOM 725 O O . ALA A 1 91 ? 25.023 -1.853 -25.122 1.00 71.50 91 ALA A O 1
ATOM 726 N N . LYS A 1 92 ? 23.259 -0.456 -25.081 1.00 72.06 92 LYS A N 1
ATOM 727 C CA . LYS A 1 92 ? 23.755 0.490 -26.097 1.00 72.06 92 LYS A CA 1
ATOM 728 C C . LYS A 1 92 ? 24.477 1.690 -25.485 1.00 72.06 92 LYS A C 1
ATOM 730 O O . LYS A 1 92 ? 25.058 2.468 -26.242 1.00 72.06 92 LYS A O 1
ATOM 735 N N . ASP A 1 93 ? 24.441 1.853 -24.160 1.00 66.56 93 ASP A N 1
ATOM 736 C CA . ASP A 1 93 ? 25.151 2.942 -23.497 1.00 66.56 93 ASP A CA 1
ATOM 737 C C . ASP A 1 93 ? 26.668 2.796 -23.724 1.00 66.56 93 ASP A C 1
ATOM 739 O O . ASP A 1 93 ? 27.248 1.762 -23.373 1.00 66.56 93 ASP A O 1
ATOM 743 N N . PRO A 1 94 ? 27.338 3.817 -24.294 1.00 61.75 94 PRO A N 1
ATOM 744 C CA . PRO A 1 94 ? 28.740 3.738 -24.718 1.00 61.75 94 PRO A CA 1
ATOM 745 C C . PRO A 1 94 ? 29.743 3.623 -23.557 1.00 61.75 94 PRO A C 1
ATOM 747 O O . PRO A 1 94 ? 30.930 3.409 -23.793 1.00 61.75 94 PRO A O 1
ATOM 750 N N . GLU A 1 95 ? 29.280 3.764 -22.313 1.00 59.91 95 GLU A N 1
ATOM 751 C CA . GLU A 1 95 ? 30.075 3.654 -21.083 1.00 59.91 95 GLU A CA 1
ATOM 752 C C . GLU A 1 95 ? 30.088 2.225 -20.499 1.00 59.91 95 GLU A C 1
ATOM 754 O O . GLU A 1 95 ? 30.862 1.929 -19.586 1.00 59.91 95 GLU A O 1
ATOM 759 N N . SER A 1 96 ? 29.260 1.316 -21.031 1.00 56.72 96 SER A N 1
ATOM 760 C CA . SER A 1 96 ? 29.221 -0.087 -20.609 1.00 56.72 96 SER A CA 1
ATOM 761 C C . SER A 1 96 ? 30.372 -0.882 -21.249 1.00 56.72 96 SER A C 1
ATOM 763 O O . SER A 1 96 ? 30.542 -0.836 -22.470 1.00 56.72 96 SER A O 1
ATOM 765 N N . PRO A 1 97 ? 31.174 -1.645 -20.476 1.00 57.25 97 PRO A N 1
ATOM 766 C CA . PRO A 1 97 ? 32.266 -2.434 -21.034 1.00 57.25 97 PRO A CA 1
ATOM 767 C C . PRO A 1 97 ? 31.732 -3.464 -22.038 1.00 57.25 97 PRO A C 1
ATOM 769 O O . PRO A 1 97 ? 30.811 -4.228 -21.742 1.00 57.25 97 PRO A O 1
ATOM 772 N N . ALA A 1 98 ? 32.321 -3.475 -23.237 1.00 53.94 98 ALA A N 1
ATOM 773 C CA . ALA A 1 98 ? 31.894 -4.318 -24.348 1.00 53.94 98 ALA A CA 1
ATOM 774 C C . ALA A 1 98 ? 31.834 -5.803 -23.936 1.00 53.94 98 ALA A C 1
ATOM 776 O O . ALA A 1 98 ? 32.857 -6.418 -23.639 1.00 53.94 98 ALA A O 1
ATOM 777 N N . GLY A 1 99 ? 30.624 -6.373 -23.932 1.00 56.31 99 GLY A N 1
ATOM 778 C CA . GLY A 1 99 ? 30.379 -7.793 -23.659 1.00 56.31 99 GLY A CA 1
ATOM 779 C C . GLY A 1 99 ? 29.943 -8.145 -22.232 1.00 56.31 99 GLY A C 1
ATOM 780 O O . GLY A 1 99 ? 29.700 -9.323 -21.971 1.00 56.31 99 GLY A O 1
ATOM 781 N N . ALA A 1 100 ? 29.797 -7.176 -21.321 1.00 58.88 100 ALA A N 1
ATOM 782 C CA . ALA A 1 100 ? 29.221 -7.420 -19.996 1.00 58.88 100 ALA A CA 1
ATOM 783 C C . ALA A 1 100 ? 27.711 -7.101 -19.976 1.00 58.88 100 ALA A C 1
ATOM 785 O O . ALA A 1 100 ? 27.306 -6.074 -20.526 1.00 58.88 100 ALA A O 1
ATOM 786 N N . PRO A 1 101 ? 26.855 -7.938 -19.353 1.00 58.59 101 PRO A N 1
ATOM 787 C CA . PRO A 1 101 ? 25.461 -7.569 -19.136 1.00 58.59 101 PRO A CA 1
ATOM 788 C C . PRO A 1 101 ? 25.393 -6.289 -18.285 1.00 58.59 101 PRO A C 1
ATOM 790 O O . PRO A 1 101 ? 26.193 -6.144 -17.358 1.00 58.59 101 PRO A O 1
ATOM 793 N N . PRO A 1 102 ? 24.454 -5.363 -18.559 1.00 60.81 102 PRO A N 1
ATOM 794 C CA . PRO A 1 102 ? 24.281 -4.183 -17.724 1.00 60.81 102 PRO A CA 1
ATOM 795 C C . PRO A 1 102 ? 23.990 -4.629 -16.288 1.00 60.81 102 PRO A C 1
ATOM 797 O O . PRO A 1 102 ? 23.017 -5.337 -16.025 1.00 60.81 102 PRO A O 1
ATOM 800 N N . ASN A 1 103 ? 24.851 -4.221 -15.353 1.00 65.69 103 ASN A N 1
ATOM 801 C CA . ASN A 1 103 ? 24.787 -4.662 -13.956 1.00 65.69 103 ASN A CA 1
ATOM 802 C C . ASN A 1 103 ? 23.495 -4.219 -13.254 1.00 65.69 103 ASN A C 1
ATOM 804 O O . ASN A 1 103 ? 23.122 -4.792 -12.232 1.00 65.69 103 ASN A O 1
ATOM 808 N N . ASN A 1 104 ? 22.826 -3.185 -13.774 1.00 71.25 104 ASN A N 1
ATOM 809 C CA . ASN A 1 104 ? 21.610 -2.646 -13.191 1.00 71.25 104 ASN A CA 1
ATOM 810 C C . ASN A 1 104 ? 20.721 -2.032 -14.283 1.00 71.25 104 ASN A C 1
ATOM 812 O O . ASN A 1 104 ? 21.082 -1.022 -14.880 1.00 71.25 104 ASN A O 1
ATOM 816 N N . VAL A 1 105 ? 19.556 -2.632 -14.538 1.00 78.12 105 VAL A N 1
ATOM 817 C CA . VAL A 1 105 ? 18.565 -2.103 -15.489 1.00 78.12 105 VAL A CA 1
ATOM 818 C C . VAL A 1 105 ? 17.483 -1.382 -14.696 1.00 78.12 105 VAL A C 1
ATOM 820 O O . VAL A 1 105 ? 16.728 -2.005 -13.947 1.00 78.12 105 VAL A O 1
ATOM 823 N N . GLN A 1 106 ? 17.409 -0.060 -14.842 1.00 80.31 106 GLN A N 1
ATOM 824 C CA . GLN A 1 106 ? 16.344 0.728 -14.232 1.00 80.31 106 GLN A CA 1
ATOM 825 C C . GLN A 1 106 ? 15.109 0.705 -15.127 1.00 80.31 106 GLN A C 1
ATOM 827 O O . GLN A 1 106 ? 15.157 1.111 -16.284 1.00 80.31 106 GLN A O 1
ATOM 832 N N . VAL A 1 107 ? 13.987 0.246 -14.577 1.00 83.19 107 VAL A N 1
ATOM 833 C CA . VAL A 1 107 ? 12.706 0.227 -15.286 1.00 83.19 107 VAL A CA 1
ATOM 834 C C . VAL A 1 107 ? 11.656 0.895 -14.418 1.00 83.19 107 VAL A C 1
ATOM 836 O O . VAL A 1 107 ? 11.440 0.504 -13.269 1.00 83.19 107 VAL A O 1
ATOM 839 N N . ASN A 1 108 ? 10.989 1.904 -14.972 1.00 83.06 108 ASN A N 1
ATOM 840 C CA . ASN A 1 108 ? 9.922 2.605 -14.271 1.00 83.06 108 ASN A CA 1
ATOM 841 C C . ASN A 1 108 ? 8.693 1.698 -14.116 1.00 83.06 108 ASN A C 1
ATOM 843 O O . ASN A 1 108 ? 8.205 1.114 -15.084 1.00 83.06 108 ASN A O 1
ATOM 847 N N . MET A 1 109 ? 8.167 1.601 -12.892 1.00 86.56 109 MET A N 1
ATOM 848 C CA . MET A 1 109 ? 6.869 0.970 -12.643 1.00 86.56 109 MET A CA 1
ATOM 849 C C . MET A 1 109 ? 5.733 1.890 -13.102 1.00 86.56 109 MET A C 1
ATOM 851 O O . MET A 1 109 ? 5.846 3.114 -13.039 1.00 86.56 109 MET A O 1
ATOM 855 N N . THR A 1 110 ? 4.599 1.315 -13.503 1.00 89.06 110 THR A N 1
ATOM 856 C CA . THR A 1 110 ? 3.387 2.103 -13.772 1.00 89.06 110 THR A CA 1
ATOM 857 C C . THR A 1 110 ? 2.646 2.353 -12.464 1.00 89.06 110 THR A C 1
ATOM 859 O O . THR A 1 110 ? 2.320 1.394 -11.761 1.00 89.06 110 THR A O 1
ATOM 862 N N . SER A 1 111 ? 2.353 3.617 -12.146 1.00 92.00 111 SER A N 1
ATOM 863 C CA . SER A 1 111 ? 1.596 4.000 -10.952 1.00 92.00 111 SER A CA 1
ATOM 864 C C . SER A 1 111 ? 0.254 4.651 -11.296 1.00 92.00 111 SER A C 1
ATOM 866 O O . SER A 1 111 ? 0.091 5.283 -12.341 1.00 92.00 111 SER A O 1
ATOM 868 N N . ARG A 1 112 ? -0.735 4.487 -10.413 1.00 93.62 112 ARG A N 1
ATOM 869 C CA . ARG A 1 112 ? -2.049 5.132 -10.523 1.00 93.62 112 ARG A CA 1
ATOM 870 C C . ARG A 1 112 ? -2.587 5.497 -9.147 1.00 93.62 112 ARG A C 1
ATOM 872 O O . ARG A 1 112 ? -2.631 4.646 -8.265 1.00 93.62 112 ARG A O 1
ATOM 879 N N . PHE A 1 113 ? -3.065 6.729 -8.985 1.00 95.81 113 PHE A N 1
ATOM 880 C CA . PHE A 1 113 ? -3.802 7.129 -7.787 1.00 95.81 113 PHE A CA 1
ATOM 881 C C . PHE A 1 113 ? -5.187 6.467 -7.760 1.00 95.81 113 PHE A C 1
ATOM 883 O O . PHE A 1 113 ? -5.943 6.571 -8.726 1.00 95.81 113 PHE A O 1
ATOM 890 N N . ILE A 1 114 ? -5.515 5.786 -6.661 1.00 95.44 114 ILE A N 1
ATOM 891 C CA . ILE A 1 114 ? -6.767 5.028 -6.487 1.00 95.44 114 ILE A CA 1
ATOM 892 C C . ILE A 1 114 ? -7.581 5.465 -5.255 1.00 95.44 114 ILE A C 1
ATOM 894 O O . ILE A 1 114 ? -8.684 4.968 -5.043 1.00 95.44 114 ILE A O 1
ATOM 898 N N . GLY A 1 115 ? -7.083 6.412 -4.450 1.00 94.50 115 GLY A N 1
ATOM 899 C CA . GLY A 1 115 ? -7.852 7.023 -3.361 1.00 94.50 115 GLY A CA 1
ATOM 900 C C . GLY A 1 115 ? -7.964 6.156 -2.100 1.00 94.50 115 GLY A C 1
ATOM 901 O O . GLY A 1 115 ? -6.949 5.837 -1.485 1.00 94.50 115 GLY A O 1
ATOM 902 N N . LEU A 1 116 ? -9.192 5.861 -1.655 1.00 93.12 116 LEU A N 1
ATOM 903 C CA . LEU A 1 116 ? -9.480 5.037 -0.471 1.00 93.12 116 LEU A CA 1
ATOM 904 C C . LEU A 1 116 ? -9.767 3.598 -0.904 1.00 93.12 116 LEU A C 1
ATOM 906 O O . LEU A 1 116 ? -10.717 3.363 -1.647 1.00 93.12 116 LEU A O 1
ATOM 910 N N . VAL A 1 117 ? -8.999 2.637 -0.398 1.00 92.62 117 VAL A N 1
ATOM 911 C CA . VAL A 1 117 ? -9.140 1.227 -0.773 1.00 92.62 117 VAL A CA 1
ATOM 912 C C . VAL A 1 117 ? -9.200 0.304 0.428 1.00 92.62 117 VAL A C 1
ATOM 914 O O . VAL A 1 117 ? -8.584 0.555 1.461 1.00 92.62 117 VAL A O 1
ATOM 917 N N . VAL A 1 118 ? -9.934 -0.795 0.263 1.00 92.06 118 VAL A N 1
ATOM 918 C CA . VAL A 1 118 ? -9.948 -1.921 1.195 1.00 92.06 118 VAL A CA 1
ATOM 919 C C . VAL A 1 118 ? -9.238 -3.087 0.523 1.00 92.06 118 VAL A C 1
ATOM 921 O O . VAL A 1 118 ? -9.684 -3.563 -0.519 1.00 92.06 118 VAL A O 1
ATOM 924 N N . ILE A 1 119 ? -8.145 -3.552 1.118 1.00 89.75 119 ILE A N 1
ATOM 925 C CA . ILE A 1 119 ? -7.383 -4.705 0.647 1.00 89.75 119 ILE A CA 1
ATOM 926 C C . ILE A 1 119 ? -7.810 -5.914 1.486 1.00 89.75 119 ILE A C 1
ATOM 928 O O . ILE A 1 119 ? -7.593 -5.915 2.705 1.00 89.75 119 ILE A O 1
ATOM 932 N N . PRO A 1 120 ? -8.435 -6.941 0.879 1.00 89.62 120 PRO A N 1
ATOM 933 C CA . PRO A 1 120 ? -8.806 -8.144 1.604 1.00 89.62 120 PRO A CA 1
ATOM 934 C C . PRO A 1 120 ? -7.556 -8.851 2.115 1.00 89.62 120 PRO A C 1
ATOM 936 O O . PRO A 1 120 ? -6.634 -9.109 1.340 1.00 89.62 120 PRO A O 1
ATOM 939 N N . GLY A 1 121 ? -7.528 -9.212 3.397 1.00 84.75 121 GLY A N 1
ATOM 940 C CA . GLY A 1 121 ? -6.302 -9.753 3.986 1.00 84.75 121 GLY A CA 1
ATOM 941 C C . GLY A 1 121 ? -5.838 -11.070 3.356 1.00 84.75 121 GLY A C 1
ATOM 942 O O . GLY A 1 121 ? -4.646 -11.342 3.327 1.00 84.75 121 GLY A O 1
ATOM 943 N N . GLN A 1 122 ? -6.748 -11.847 2.759 1.00 85.62 122 GLN A N 1
ATOM 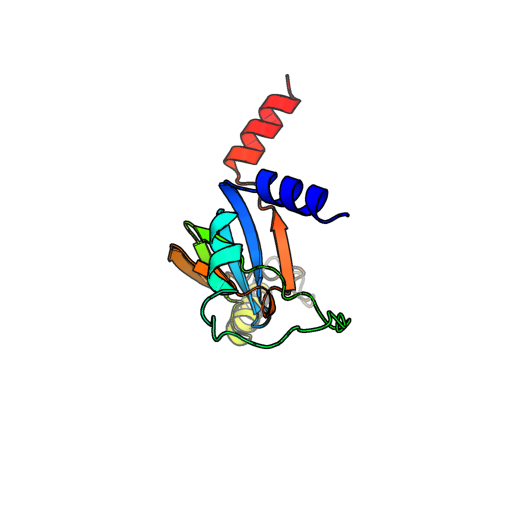944 C CA . GLN A 1 122 ? -6.412 -13.069 2.014 1.00 85.62 122 GLN A CA 1
ATOM 945 C C . GLN A 1 122 ? -5.499 -12.839 0.795 1.00 85.62 122 GLN A C 1
ATOM 947 O O . GLN A 1 122 ? -4.867 -13.781 0.330 1.00 85.62 122 GLN A O 1
ATOM 952 N N . HIS A 1 123 ? -5.446 -11.613 0.265 1.00 89.06 123 HIS A N 1
ATOM 953 C CA . HIS A 1 123 ? -4.589 -11.258 -0.867 1.00 89.06 123 HIS A CA 1
ATOM 954 C C . HIS A 1 123 ? -3.277 -10.611 -0.432 1.00 89.06 123 HIS A C 1
ATOM 956 O O . HIS A 1 123 ? -2.424 -10.385 -1.282 1.00 89.06 123 HIS A O 1
ATOM 962 N N . ILE A 1 124 ? -3.098 -10.303 0.854 1.00 90.44 124 ILE A N 1
ATOM 963 C CA . ILE A 1 124 ? -1.895 -9.637 1.351 1.00 90.44 124 ILE A CA 1
ATOM 964 C C . ILE A 1 124 ? -0.785 -10.671 1.514 1.00 90.44 124 ILE A C 1
ATOM 966 O O . ILE A 1 124 ? -0.915 -11.617 2.286 1.00 90.44 124 ILE A O 1
ATOM 970 N N . THR A 1 125 ? 0.320 -10.467 0.804 1.00 91.62 125 THR A N 1
ATOM 971 C CA . THR A 1 125 ? 1.500 -11.340 0.862 1.00 91.62 125 THR A CA 1
ATOM 972 C C . THR A 1 125 ? 2.630 -10.729 1.683 1.00 91.62 125 THR A C 1
ATOM 974 O O . THR A 1 125 ? 3.420 -11.463 2.273 1.00 91.62 125 THR A O 1
ATOM 977 N N . LYS A 1 126 ? 2.704 -9.394 1.759 1.00 90.69 126 LYS A N 1
ATOM 978 C CA . LYS A 1 126 ? 3.716 -8.665 2.535 1.00 90.69 126 LYS A CA 1
ATOM 979 C C . LYS A 1 126 ? 3.208 -7.278 2.927 1.00 90.69 126 LYS A C 1
ATOM 981 O O . LYS A 1 126 ? 2.483 -6.647 2.160 1.00 90.69 126 LYS A O 1
ATOM 986 N N . ILE A 1 127 ? 3.619 -6.809 4.101 1.00 90.56 127 ILE A N 1
ATOM 987 C CA . ILE A 1 127 ? 3.362 -5.455 4.601 1.00 90.56 127 ILE A CA 1
ATOM 988 C C . ILE A 1 127 ? 4.698 -4.857 5.017 1.00 90.56 127 ILE A C 1
ATOM 990 O O . ILE A 1 127 ? 5.439 -5.480 5.775 1.00 90.56 127 ILE A O 1
ATOM 994 N N . GLU A 1 128 ? 4.987 -3.654 4.541 1.00 91.88 128 GLU A N 1
ATOM 995 C CA . GLU A 1 128 ? 6.160 -2.878 4.925 1.00 91.88 128 GLU A CA 1
ATOM 996 C C . GLU A 1 128 ? 5.725 -1.484 5.377 1.00 91.88 128 GLU A C 1
ATOM 998 O O . GLU A 1 128 ? 4.779 -0.905 4.839 1.00 91.88 128 GLU A O 1
ATOM 1003 N N . LEU A 1 129 ? 6.411 -0.954 6.388 1.00 91.50 129 LEU A N 1
ATOM 1004 C CA . LEU A 1 129 ? 6.267 0.438 6.795 1.00 91.50 129 LEU A CA 1
ATOM 1005 C C . LEU A 1 129 ? 7.100 1.297 5.844 1.00 91.50 129 LEU A C 1
ATOM 1007 O O . LEU A 1 129 ? 8.308 1.095 5.733 1.00 91.50 129 LEU A O 1
ATOM 1011 N N . GLU A 1 130 ? 6.460 2.243 5.166 1.00 86.88 130 GLU A N 1
ATOM 1012 C CA . GLU A 1 130 ? 7.139 3.189 4.289 1.00 86.88 130 GLU A CA 1
ATOM 1013 C C . GLU A 1 130 ? 7.356 4.503 5.048 1.00 86.88 130 GLU A C 1
ATOM 1015 O O . GLU A 1 130 ? 6.406 5.200 5.409 1.00 86.88 130 GLU A O 1
ATOM 1020 N N . GLU A 1 131 ? 8.619 4.837 5.322 1.00 77.62 131 GLU A N 1
ATOM 1021 C CA . GLU A 1 131 ? 8.977 6.152 5.857 1.00 77.62 131 GLU A CA 1
ATOM 1022 C C . GLU A 1 131 ? 8.858 7.182 4.732 1.00 77.62 131 GLU A C 1
ATOM 1024 O O . GLU A 1 131 ? 9.562 7.113 3.723 1.00 77.62 131 GLU A O 1
ATOM 1029 N N . THR A 1 132 ? 7.983 8.172 4.907 1.00 67.88 132 THR A N 1
ATOM 1030 C CA . THR A 1 132 ? 7.952 9.302 3.971 1.00 67.88 132 THR A CA 1
ATOM 1031 C C . THR A 1 132 ? 9.268 10.089 4.056 1.00 67.88 132 THR A C 1
ATOM 1033 O O . THR A 1 132 ? 9.854 10.199 5.139 1.00 67.88 132 THR A O 1
ATOM 1036 N N . PRO A 1 133 ? 9.733 10.729 2.966 1.00 67.31 133 PRO A N 1
ATOM 1037 C CA . PRO A 1 133 ? 10.932 11.565 3.006 1.00 67.31 133 PRO A CA 1
ATOM 1038 C C . PRO A 1 133 ? 10.849 12.686 4.053 1.00 67.31 133 PRO A C 1
ATOM 1040 O O . PRO A 1 133 ? 11.867 13.066 4.629 1.00 67.31 133 PRO A O 1
ATOM 1043 N N . GLN A 1 134 ? 9.648 13.213 4.334 1.00 62.00 134 GLN A N 1
ATOM 1044 C CA . GLN A 1 134 ? 9.455 14.178 5.420 1.00 62.00 134 GLN A CA 1
ATOM 1045 C C . GLN A 1 134 ? 9.677 13.547 6.801 1.00 62.00 134 GLN A C 1
ATOM 1047 O O . GLN A 1 134 ? 10.352 14.150 7.634 1.00 62.00 134 GLN A O 1
ATOM 1052 N N . GLN A 1 135 ? 9.158 12.340 7.044 1.00 66.12 135 GLN A N 1
ATOM 1053 C CA . GLN A 1 135 ? 9.374 11.618 8.304 1.00 66.12 135 GLN A CA 1
ATOM 1054 C C . GLN A 1 135 ? 10.847 11.259 8.510 1.00 66.12 135 GLN A C 1
ATOM 1056 O O . GLN A 1 135 ? 11.367 11.465 9.606 1.00 66.12 135 GLN A O 1
ATOM 1061 N N . ALA A 1 136 ? 11.538 10.821 7.453 1.00 66.62 136 ALA A N 1
ATOM 1062 C CA . ALA A 1 136 ? 12.975 10.566 7.495 1.00 66.62 136 ALA A CA 1
ATOM 1063 C C . ALA A 1 136 ? 13.758 11.836 7.877 1.00 66.62 136 ALA A C 1
ATOM 1065 O O . ALA A 1 136 ? 14.572 11.805 8.796 1.00 66.62 136 ALA A O 1
ATOM 1066 N N . ARG A 1 137 ? 13.436 12.988 7.264 1.00 72.00 137 ARG A N 1
ATOM 1067 C CA . ARG A 1 137 ? 14.068 14.285 7.585 1.00 72.00 137 ARG A CA 1
ATOM 1068 C C . ARG A 1 137 ? 13.842 14.722 9.032 1.00 72.00 137 ARG A C 1
ATOM 1070 O O . ARG A 1 137 ? 14.780 15.192 9.669 1.00 72.00 137 ARG A O 1
ATOM 1077 N N . VAL A 1 138 ? 12.623 14.575 9.556 1.00 70.50 138 VAL A N 1
ATOM 1078 C CA . VAL A 1 138 ? 12.313 14.908 10.960 1.00 70.50 138 VAL A CA 1
ATOM 1079 C C . VAL A 1 138 ? 13.091 14.002 11.912 1.00 70.50 138 VAL A C 1
ATOM 1081 O O . VAL A 1 138 ? 13.686 14.487 12.872 1.00 70.50 138 VAL A O 1
ATOM 1084 N N . ARG A 1 139 ? 13.142 12.696 11.633 1.00 73.06 139 ARG A N 1
ATOM 1085 C CA . ARG A 1 139 ? 13.896 11.732 12.441 1.00 73.06 139 ARG A CA 1
ATOM 1086 C C . ARG A 1 139 ? 15.397 12.025 12.429 1.00 73.06 139 ARG A C 1
ATOM 1088 O O . ARG A 1 139 ? 16.039 11.968 13.476 1.00 73.06 139 ARG A O 1
ATOM 1095 N N . ASP A 1 140 ? 15.953 12.348 11.266 1.00 74.56 140 ASP A N 1
ATOM 1096 C CA . ASP A 1 140 ? 17.375 12.659 11.121 1.00 74.56 140 ASP A CA 1
ATOM 1097 C C . ASP A 1 140 ? 17.743 13.979 11.821 1.00 74.56 140 ASP A C 1
ATOM 1099 O O . ASP A 1 140 ? 18.825 14.084 12.398 1.00 74.56 140 ASP A O 1
ATOM 1103 N N . ALA A 1 141 ? 16.834 14.962 11.840 1.00 73.25 141 ALA A N 1
ATOM 1104 C CA . ALA A 1 141 ? 16.993 16.187 12.624 1.00 73.25 141 ALA A CA 1
ATOM 1105 C C . ALA A 1 141 ? 16.963 15.912 14.138 1.00 73.25 141 ALA A C 1
ATOM 1107 O O . ALA A 1 141 ? 17.786 16.454 14.870 1.00 73.25 141 ALA A O 1
ATOM 1108 N N . LEU A 1 142 ? 16.073 15.026 14.600 1.00 73.44 142 LEU A N 1
ATOM 1109 C CA . LEU A 1 142 ? 15.960 14.658 16.016 1.00 73.44 142 LEU A CA 1
ATOM 1110 C C . LEU A 1 142 ? 17.181 13.872 16.528 1.00 73.44 142 LEU A C 1
ATOM 1112 O O . LEU A 1 142 ? 17.527 13.976 17.694 1.00 73.44 142 LEU A O 1
ATOM 1116 N N . ARG A 1 143 ? 17.848 13.097 15.660 1.00 73.50 143 ARG A N 1
ATOM 1117 C CA . ARG A 1 143 ? 19.072 12.336 15.987 1.00 73.50 143 ARG A CA 1
ATOM 1118 C C . ARG A 1 143 ? 20.344 13.185 16.068 1.00 73.50 143 ARG A C 1
ATOM 1120 O O . ARG A 1 143 ? 21.358 12.686 16.546 1.00 73.50 143 ARG A O 1
ATOM 1127 N N . LYS A 1 144 ? 20.320 14.408 15.533 1.00 66.94 144 LYS A N 1
ATOM 1128 C CA . LYS A 1 144 ? 21.446 15.359 15.573 1.00 66.94 144 LYS A CA 1
ATOM 1129 C C . LYS A 1 144 ? 21.369 16.340 16.752 1.00 66.94 144 LYS A C 1
ATOM 1131 O O . LYS A 1 144 ? 22.280 17.151 16.897 1.00 66.94 144 LYS A O 1
ATOM 1136 N N . SER A 1 145 ? 20.296 16.273 17.539 1.00 52.12 145 SER A N 1
ATOM 1137 C CA . SER A 1 145 ? 20.091 17.001 18.795 1.00 52.12 145 SER A CA 1
AT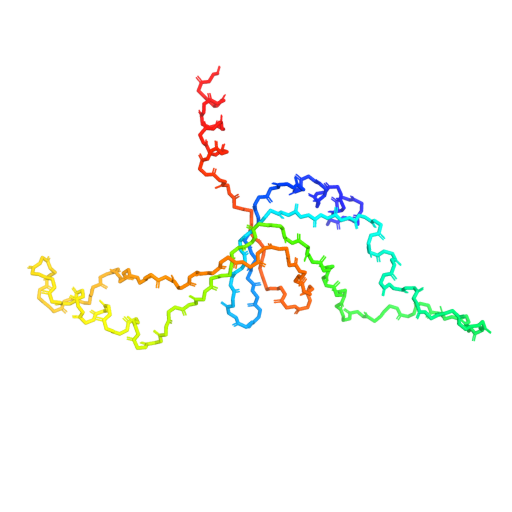OM 1138 C C . SER A 1 145 ? 20.516 16.156 19.988 1.00 52.12 145 SER A C 1
ATOM 1140 O O . SER A 1 145 ? 20.749 16.789 21.039 1.00 52.12 145 SER A O 1
#

InterPro domains:
  IPR010920 LSM domain superfamily [SSF50182] (64-133)
  IPR034110 LSM domain containing 1, Sm domain [cd06168] (7-130)
  IPR050914 Small nuclear ribonucleoprotein-associated SmB/NAA38-like [PTHR10701] (8-136)

Radius of gyration: 21.98 Å; chains: 1; bounding box: 64×43×49 Å

Organism: Aspergillus terreus (NCBI:txid33178)

Foldseek 3Di:
DDPVVVVVVLVVQAQFWKWWAFQVRKIKTAGWDDDPVVQVVVVDPDDDDDDDDDPPPDPPDDFAAKTKGFQMKIWHDDDPVQQVVQQVVLQVPPPDPPPDRNPDRDGDIDMDGDGIDIHGSNGTPDMDGDQDPVNVVVVVVVVVD

Secondary structure (DSSP, 8-state):
--HHHHHHHHHHTTTSEEEEEETTS-EEEEEEE--TTHHHHTT-S---S----------S--PPPPEEEEEEEEEEPPPHHHHHHHHHHHTT-TTS-TTPPPS----PPEEEEEEEEEE-GGGEEEEEEE--HHHHHHHHHHTT-

pLDDT: mean 73.77, std 19.57, range [31.58, 96.31]

Sequence (145 aa):
MNENQAVQYLESLIGQTLRIHASDTRIFVGNFKWNKAATRTISSKEKTPRQQYETTANPRLIKARNIILGSTYEYRYPTPSAVRDAAADAAKDPESPAGAPPNNVQVNMTSRFIGLVVIPGQHITKIELEETPQQARVRDALRKS